Protein 2PIE (pdb70)

Structure (mmCIF, N/CA/C/O backbone):
data_2PIE
#
_entry.id   2PIE
#
_cell.length_a   34.632
_cell.length_b   76.865
_cell.length_c   120.744
_cell.angle_alpha   90.000
_cell.angle_beta   90.000
_cell.angle_gamma   90.000
#
_symmetry.space_group_name_H-M   'C 2 2 21'
#
loop_
_entity.id
_entity.type
_entity.pdbx_description
1 polymer 'E3 ubiquitin-protein ligase RNF8'
2 polymer phosphopeptide
3 water water
#
loop_
_atom_site.group_PDB
_atom_site.id
_atom_site.type_symbol
_atom_site.label_atom_id
_atom_site.label_alt_id
_atom_site.label_comp_id
_atom_site.label_asym_id
_atom_site.label_entity_id
_atom_site.label_seq_id
_atom_site.pdbx_PDB_ins_code
_atom_site.Cartn_x
_atom_site.Cartn_y
_atom_site.Cartn_z
_atom_site.occupancy
_atom_site.B_iso_or_equiv
_atom_site.auth_seq_id
_atom_site.auth_comp_id
_atom_site.auth_asym_id
_atom_site.auth_atom_id
_atom_site.pdbx_PDB_model_num
ATOM 1 N N . GLY A 1 1 ? -38.291 -2.295 28.235 1.00 31.92 9 GLY A N 1
ATOM 2 C CA . GLY A 1 1 ? -37.508 -1.722 27.088 1.00 31.40 9 GLY A CA 1
ATOM 3 C C . GLY A 1 1 ? -36.326 -0.928 27.604 1.00 31.69 9 GLY A C 1
ATOM 4 O O . GLY A 1 1 ? -36.075 -0.896 28.817 1.00 31.81 9 GLY A O 1
ATOM 5 N N . ALA A 1 2 ? -35.601 -0.292 26.685 1.00 31.03 10 ALA A N 1
ATOM 6 C CA . ALA A 1 2 ? -34.403 0.463 27.030 1.00 30.63 10 ALA A CA 1
ATOM 7 C C . ALA A 1 2 ? -34.204 1.614 26.051 1.00 30.46 10 ALA A C 1
ATOM 8 O O . ALA A 1 2 ? -34.271 1.421 24.867 1.00 28.11 10 ALA A O 1
ATOM 10 N N . HIS A 1 3 ? -33.935 2.805 26.560 1.00 30.44 11 HIS A N 1
ATOM 11 C CA . HIS A 1 3 ? -33.608 3.963 25.720 1.00 30.94 11 HIS A CA 1
ATOM 12 C C . HIS A 1 3 ? -32.252 3.792 25.047 1.00 30.90 11 HIS A C 1
ATOM 13 O O . HIS A 1 3 ? -31.287 3.359 25.693 1.00 30.27 11 HIS A O 1
ATOM 20 N N . MET A 1 4 ? -32.162 4.171 23.774 1.00 30.50 12 MET A N 1
ATOM 21 C CA . MET A 1 4 ? -30.873 4.235 23.073 1.00 30.37 12 MET A CA 1
ATOM 22 C C . MET A 1 4 ? -29.856 5.120 23.797 1.00 29.73 12 MET A C 1
ATOM 23 O O . MET A 1 4 ? -28.665 4.803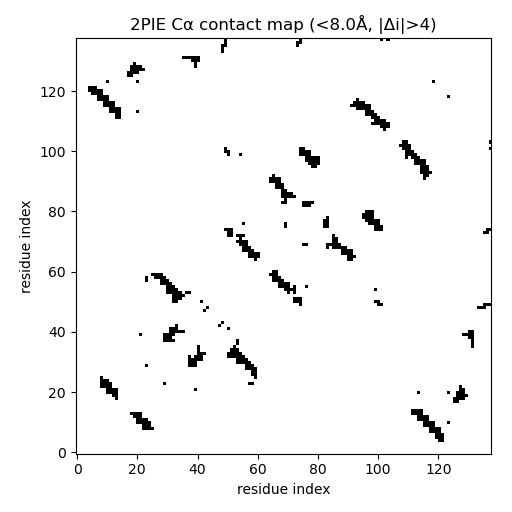 23.827 1.00 30.02 12 MET A O 1
ATOM 28 N N . ALA A 1 5 ? -30.330 6.211 24.396 1.00 28.72 13 ALA A N 1
ATOM 29 C CA . ALA A 1 5 ? -29.440 7.167 25.055 1.00 27.53 13 ALA A CA 1
ATOM 30 C C . ALA A 1 5 ? -28.684 6.576 26.240 1.00 26.39 13 ALA A C 1
ATOM 31 O O . ALA A 1 5 ? -27.588 7.039 26.561 1.00 25.32 13 ALA A O 1
ATOM 33 N N . GLY A 1 6 ? -29.292 5.590 26.912 1.00 24.65 14 GLY A N 1
ATOM 34 C CA . GLY A 1 6 ? -28.648 4.864 28.025 1.00 23.97 14 GLY A CA 1
ATOM 35 C C . GLY A 1 6 ? -27.762 3.710 27.586 1.00 22.83 14 GLY A C 1
ATOM 36 O O . GLY A 1 6 ? -27.323 2.886 28.420 1.00 24.73 14 GLY A O 1
ATOM 37 N N . GLY A 1 7 ? -27.487 3.648 26.292 1.00 21.98 15 GLY A N 1
ATOM 38 C CA . GLY A 1 7 ? -26.708 2.595 25.720 1.00 20.82 15 GLY A CA 1
ATOM 39 C C . GLY A 1 7 ? -25.228 2.734 25.962 1.00 18.85 15 GLY A C 1
ATOM 40 O O . GLY A 1 7 ? -24.744 3.661 26.638 1.00 18.91 15 GLY A O 1
ATOM 41 N N . ARG A 1 8 ? -24.547 1.741 25.434 1.00 17.57 16 ARG A N 1
ATOM 42 C CA . ARG A 1 8 ? -23.111 1.642 25.518 1.00 16.40 16 ARG A CA 1
ATOM 43 C C . ARG A 1 8 ? -22.581 1.420 24.131 1.00 16.25 16 ARG A C 1
ATOM 44 O O . ARG A 1 8 ? -23.291 0.864 23.266 1.00 16.68 16 ARG A O 1
ATOM 52 N N . SER A 1 9 ? -21.329 1.770 23.903 1.00 15.22 17 SER A N 1
ATOM 53 C CA A SER A 1 9 ? -20.678 1.474 22.637 0.80 15.42 17 SER A CA 1
ATOM 54 C CA B SER A 1 9 ? -20.688 1.474 22.639 0.20 15.79 17 SER A CA 1
ATOM 55 C C . SER A 1 9 ? -19.180 1.402 22.794 1.00 15.50 17 SER A C 1
ATOM 56 O O . SER A 1 9 ? -18.601 2.085 23.626 1.00 15.69 17 SER A O 1
ATOM 61 N N . TRP A 1 10 ? -18.560 0.583 21.969 1.00 14.94 18 TRP A N 1
ATOM 62 C CA . TRP A 1 10 ? -17.136 0.674 21.767 1.00 15.19 18 TRP A CA 1
ATOM 63 C C . TRP A 1 10 ? -16.841 1.956 20.983 1.00 15.00 18 TRP A C 1
ATOM 64 O O . TRP A 1 10 ? -17.661 2.427 20.185 1.00 15.30 18 TRP A O 1
ATOM 75 N N . CYS A 1 11 ? -15.647 2.478 21.213 1.00 15.22 19 CYS A N 1
ATOM 76 C CA . CYS A 1 11 ? -15.192 3.659 20.518 1.00 15.10 19 CYS A CA 1
ATOM 77 C C . CYS A 1 11 ? -13.672 3.737 20.585 1.00 15.51 19 CYS A C 1
ATOM 78 O O . CYS A 1 11 ? -13.043 3.036 21.380 1.00 16.18 19 CYS A O 1
ATOM 81 N N . LEU A 1 12 ? -13.123 4.643 19.773 1.00 15.84 20 LEU A N 1
ATOM 82 C CA . LEU A 1 12 ? -11.742 5.044 19.880 1.00 16.03 20 LEU A CA 1
ATOM 83 C C . LEU A 1 12 ? -11.760 6.426 20.521 1.00 15.90 20 LEU A C 1
ATOM 84 O O . LEU A 1 12 ? -12.177 7.416 19.922 1.00 16.62 20 LEU A O 1
ATOM 89 N N . ARG A 1 13 ? -11.355 6.470 21.779 1.00 15.77 21 ARG A N 1
ATOM 90 C CA . ARG A 1 13 ? -11.341 7.714 22.562 1.00 16.36 21 ARG A CA 1
ATOM 91 C C . ARG A 1 13 ? -10.056 8.452 22.225 1.00 16.79 21 ARG A C 1
ATOM 92 O O . ARG A 1 13 ? -8.964 7.935 22.427 1.00 17.43 21 ARG A O 1
ATOM 100 N N . ARG A 1 14 ? -10.168 9.679 21.725 1.00 16.01 22 ARG A N 1
ATOM 101 C CA . ARG A 1 14 ? -8.999 10.451 21.375 1.00 16.51 22 ARG A CA 1
ATOM 102 C C . ARG A 1 14 ? -8.269 10.843 22.648 1.00 16.12 22 ARG A C 1
ATOM 103 O O . ARG A 1 14 ? -8.814 11.521 23.532 1.00 16.73 22 ARG A O 1
ATOM 111 N N . VAL A 1 15 ? -7.015 10.437 22.767 1.00 15.52 23 VAL A N 1
ATOM 112 C CA . VAL A 1 15 ? -6.256 10.680 23.993 1.00 17.19 23 VAL A CA 1
ATOM 113 C C . VAL A 1 15 ? -6.018 12.179 24.177 1.00 16.81 23 VAL A C 1
ATOM 114 O O . VAL A 1 15 ? -5.572 12.861 23.252 1.00 18.18 23 VAL A O 1
ATOM 118 N N . GLY A 1 16 ? -6.310 12.681 25.369 1.00 17.25 24 GLY A N 1
ATOM 119 C CA . GLY A 1 16 ? -6.051 14.070 25.697 1.00 17.80 24 GLY A CA 1
ATOM 120 C C . GLY A 1 16 ? -7.070 15.094 25.257 1.00 18.40 24 GLY A C 1
ATOM 121 O O . GLY A 1 16 ? -6.872 16.299 25.483 1.00 19.54 24 GLY A O 1
ATOM 122 N N A MET A 1 17 ? -8.175 14.649 24.658 0.80 18.51 25 MET A N 1
ATOM 123 N N B MET A 1 17 ? -8.170 14.653 24.662 0.20 17.87 25 MET A N 1
ATOM 124 C CA A MET A 1 17 ? -9.185 15.520 24.033 0.80 18.92 25 MET A CA 1
ATOM 125 C CA B MET A 1 17 ? -9.185 15.579 24.187 0.20 17.31 25 MET A CA 1
ATOM 126 C C A MET A 1 17 ? -10.591 15.040 24.311 0.80 17.55 25 MET A C 1
ATOM 127 C C B MET A 1 17 ? -10.590 15.036 24.441 0.20 17.39 25 MET A C 1
ATOM 128 O O A MET A 1 17 ? -10.793 13.820 24.238 0.80 17.51 25 MET A O 1
ATOM 129 O O B MET A 1 17 ? -10.782 13.834 24.623 0.20 17.67 25 MET A O 1
ATOM 138 N N . SER A 1 18 ? -11.544 15.955 24.497 1.00 17.63 26 SER A N 1
ATOM 139 C CA A SER A 1 18 ? -12.964 15.601 24.548 0.50 17.77 26 SER A CA 1
ATOM 140 C CA B SER A 1 18 ? -12.974 15.677 24.564 0.50 17.64 26 SER A CA 1
ATOM 141 C C . SER A 1 18 ? -13.608 15.949 23.199 1.00 17.62 26 SER A C 1
ATOM 142 O O . SER A 1 18 ? -14.733 16.420 23.107 1.00 17.95 26 SER A O 1
ATOM 147 N N . ALA A 1 19 ? -12.869 15.652 22.124 1.00 17.20 27 ALA A N 1
ATOM 148 C CA . ALA A 1 19 ? -13.275 15.852 20.741 1.00 16.15 27 ALA A CA 1
ATOM 149 C C . ALA A 1 19 ? -12.523 14.822 19.894 1.00 16.19 27 ALA A C 1
ATOM 150 O O . ALA A 1 19 ? -11.487 14.325 20.321 1.00 16.62 27 ALA A O 1
ATOM 152 N N . GLY A 1 20 ? -13.005 14.593 18.676 1.00 15.91 28 GLY A N 1
ATOM 153 C CA . GLY A 1 20 ? -12.335 13.671 17.736 1.00 16.18 28 GLY A CA 1
ATOM 154 C C . GLY A 1 20 ? -12.419 12.186 18.063 1.00 15.81 28 GLY A C 1
ATOM 155 O O . GLY A 1 20 ? -11.651 11.396 17.538 1.00 16.12 28 GLY A O 1
ATOM 156 N N . TRP A 1 21 ? -13.359 11.797 18.924 1.00 15.47 29 TRP A N 1
ATOM 157 C CA . TRP A 1 21 ? -13.516 10.379 19.194 1.00 14.98 29 TRP A CA 1
ATOM 158 C C . TRP A 1 21 ? -14.180 9.711 17.991 1.00 15.90 29 TRP A C 1
ATOM 159 O O . TRP A 1 21 ? -14.967 10.331 17.285 1.00 15.82 29 TRP A O 1
ATOM 170 N N . LEU A 1 22 ? -13.901 8.413 17.808 1.00 16.36 30 LEU A N 1
ATOM 171 C CA . LE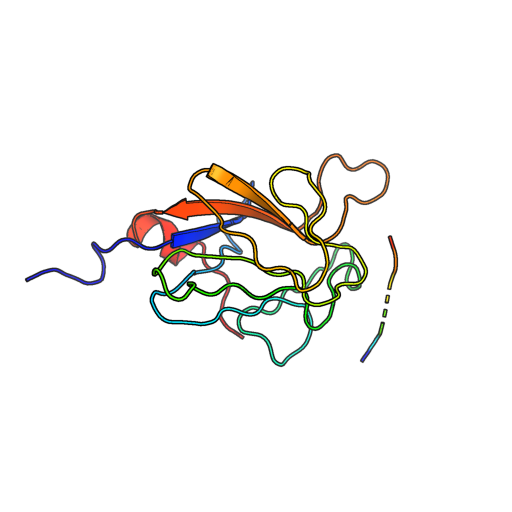U A 1 22 ? -14.451 7.677 16.651 1.00 16.67 30 LEU A CA 1
ATOM 172 C C . LEU A 1 22 ? -15.363 6.573 17.163 1.00 15.75 30 LEU A C 1
ATOM 173 O O . LEU A 1 22 ? -14.945 5.757 17.976 1.00 17.07 30 LEU A O 1
ATOM 178 N N . LEU A 1 23 ? -16.617 6.553 16.723 1.00 15.81 31 LEU A N 1
ATOM 179 C CA . LEU A 1 23 ? -17.559 5.521 17.168 1.00 16.02 31 LEU A CA 1
ATOM 180 C C . LEU A 1 23 ? -17.289 4.199 16.473 1.00 15.99 31 LEU A C 1
ATOM 181 O O . LEU A 1 23 ? -17.093 4.174 15.259 1.00 16.90 31 LEU A O 1
ATOM 186 N N . LEU A 1 24 ? -17.302 3.096 17.216 1.00 16.22 32 LEU A N 1
ATOM 187 C CA . LEU A 1 24 ? -17.247 1.746 16.624 1.00 16.42 32 LEU A CA 1
ATOM 188 C C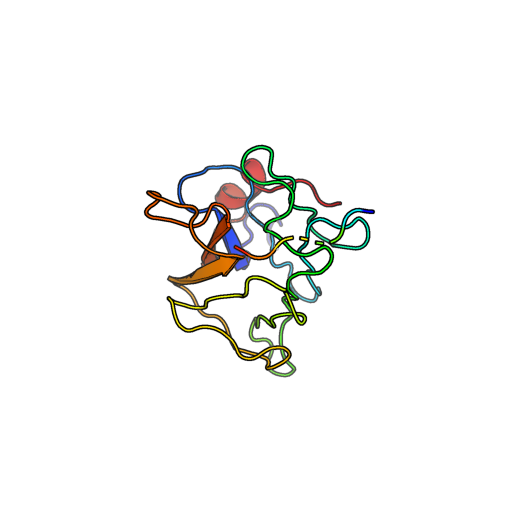 . LEU A 1 24 ? -18.664 1.179 16.747 1.00 17.00 32 LEU A C 1
ATOM 189 O O . LEU A 1 24 ? -19.005 0.501 17.716 1.00 16.60 32 LEU A O 1
ATOM 194 N N . GLU A 1 25 ? -19.487 1.470 15.747 1.00 17.32 33 GLU A N 1
ATOM 195 C CA . GLU A 1 25 ? -20.893 1.161 15.790 1.00 18.47 33 GLU A CA 1
ATOM 196 C C . GLU A 1 25 ? -21.068 -0.320 15.520 1.00 18.35 33 GLU A C 1
ATOM 197 O O . GLU A 1 25 ? -20.570 -0.858 14.540 1.00 17.91 33 GLU A O 1
ATOM 203 N N . ASP A 1 26 ? -21.853 -0.971 16.361 1.00 19.00 34 ASP A N 1
ATOM 204 C CA . ASP A 1 26 ? -22.052 -2.398 16.250 1.00 18.79 34 ASP A CA 1
ATOM 205 C C . ASP A 1 26 ? -22.524 -2.777 14.850 1.00 19.12 34 ASP A C 1
ATOM 206 O O . ASP A 1 26 ? -23.442 -2.163 14.300 1.00 18.70 34 ASP A O 1
ATOM 211 N N . GLY A 1 27 ? -21.866 -3.770 14.255 1.00 18.12 35 GLY A N 1
ATOM 212 C CA . GLY A 1 27 ? -22.225 -4.264 12.934 1.00 18.53 35 GLY A CA 1
ATOM 213 C C . GLY A 1 27 ? -21.721 -3.485 11.742 1.00 18.95 35 GLY A C 1
ATOM 214 O O . GLY A 1 27 ? -22.042 -3.825 10.612 1.00 21.72 35 GLY A O 1
ATOM 215 N N . CYS A 1 28 ? -20.912 -2.462 11.989 1.00 17.49 36 CYS A N 1
ATOM 216 C CA . CYS A 1 28 ? -20.430 -1.580 10.942 1.00 18.14 36 CYS A CA 1
ATOM 217 C C . CYS A 1 28 ? -18.938 -1.703 10.698 1.00 17.26 36 CYS A C 1
ATOM 218 O O . CYS A 1 28 ? -18.180 -2.087 11.587 1.00 17.67 36 CYS A O 1
ATOM 221 N N A GLU A 1 29 ? -18.528 -1.415 9.474 0.80 17.83 37 GLU A N 1
ATOM 222 N N B GLU A 1 29 ? -18.524 -1.359 9.477 0.20 17.12 37 GLU A N 1
ATOM 223 C CA A GLU A 1 29 ? -17.130 -1.239 9.138 0.80 17.98 37 GLU A CA 1
ATOM 224 C CA B GLU A 1 29 ? -17.111 -1.249 9.096 0.20 16.96 37 GLU A CA 1
ATOM 225 C C A GLU A 1 29 ? -16.836 0.246 9.304 0.80 18.05 37 GLU A C 1
ATOM 226 C C B GLU A 1 29 ? -16.691 0.216 9.075 0.20 16.63 37 GLU A C 1
ATOM 227 O O A GLU A 1 29 ? -17.648 1.100 8.924 0.80 20.14 37 GLU A O 1
ATOM 228 O O B GLU A 1 29 ? -17.213 0.993 8.255 0.20 15.31 37 GLU A O 1
ATOM 239 N N . VAL A 1 30 ? -15.701 0.565 9.903 1.00 16.42 38 VAL A N 1
ATOM 240 C CA . VAL A 1 30 ? -15.294 1.950 10.121 1.00 16.75 38 VAL A CA 1
ATOM 241 C C . VAL A 1 30 ? -13.919 2.136 9.476 1.00 16.63 38 VAL A C 1
ATOM 242 O O . VAL A 1 30 ? -12.906 1.564 9.916 1.00 17.75 38 VAL A O 1
ATOM 246 N N . THR A 1 31 ? -13.869 2.968 8.444 1.00 17.34 39 THR A N 1
ATOM 247 C CA . THR A 1 31 ? -12.604 3.296 7.789 1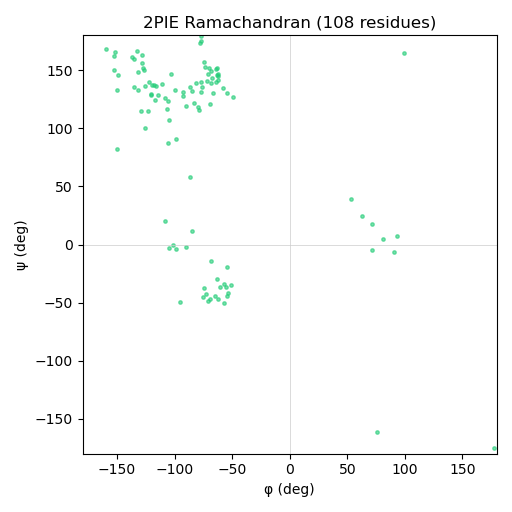.00 16.67 39 THR A CA 1
ATOM 248 C C . THR A 1 31 ? -12.145 4.686 8.225 1.00 16.49 39 THR A C 1
ATOM 249 O O . THR A 1 31 ? -12.979 5.588 8.469 1.00 17.12 39 THR A O 1
ATOM 253 N N . VAL A 1 32 ? -10.835 4.858 8.308 1.00 15.97 40 VAL A N 1
ATOM 254 C CA . VAL A 1 32 ? -10.242 6.099 8.821 1.00 16.43 40 VAL A CA 1
ATOM 255 C C . VAL A 1 32 ? -9.093 6.501 7.905 1.00 16.08 40 VAL A C 1
ATOM 256 O O . VAL A 1 32 ? -8.271 5.671 7.527 1.00 16.54 40 VAL A O 1
ATOM 260 N N . GLY A 1 33 ? -9.015 7.779 7.564 1.00 16.30 41 GLY A N 1
ATOM 261 C CA . GLY A 1 33 ? -7.931 8.277 6.726 1.00 16.46 41 GLY A CA 1
ATOM 262 C C . GLY A 1 33 ? -8.143 9.744 6.454 1.00 16.58 41 GLY A C 1
ATOM 263 O O . GLY A 1 33 ? -9.120 10.317 6.933 1.00 17.01 41 GLY A O 1
ATOM 264 N N . ARG A 1 34 ? -7.297 10.342 5.624 1.00 16.59 42 ARG A N 1
ATOM 265 C CA . ARG A 1 34 ? -7.480 11.759 5.286 1.00 17.28 42 ARG A CA 1
ATOM 266 C C . ARG A 1 34 ? -8.186 11.959 3.945 1.00 17.82 42 ARG A C 1
ATOM 267 O O . ARG A 1 34 ? -8.486 13.098 3.589 1.00 17.93 42 ARG A O 1
ATOM 275 N N . GLY A 1 35 ? -8.475 10.875 3.224 1.00 17.54 43 GLY A N 1
ATOM 276 C CA A GLY A 1 35 ? -9.109 10.950 1.899 0.50 19.39 43 GLY A CA 1
ATOM 277 C CA B GLY A 1 35 ? -9.109 10.961 1.912 0.50 19.48 43 GLY A CA 1
ATOM 278 C C . GLY A 1 35 ? -10.614 11.101 2.014 1.00 20.70 43 GLY A C 1
ATOM 279 O O . GLY A 1 35 ? -11.168 11.150 3.106 1.00 22.22 43 GLY A O 1
ATOM 280 N N A PHE A 1 36 ? -11.322 11.230 0.902 0.50 22.28 44 PHE A N 1
ATOM 281 N N B PHE A 1 36 ? -11.246 11.112 0.841 0.50 22.60 44 PHE A N 1
ATOM 282 C CA A PHE A 1 36 ? -12.759 11.498 1.034 0.50 22.75 44 PHE A CA 1
ATOM 283 C CA B PHE A 1 36 ? -12.660 11.462 0.697 0.50 23.17 44 PHE A CA 1
ATOM 284 C C A PHE A 1 36 ? -13.687 10.269 1.073 0.50 23.38 44 PHE A C 1
ATOM 285 C C B PHE A 1 36 ? -13.667 10.307 0.787 0.50 23.81 44 PHE A C 1
ATOM 286 O O A PHE A 1 36 ? -14.854 10.409 1.430 0.50 24.58 44 PHE A O 1
ATOM 287 O O B PHE A 1 36 ? -14.879 10.554 0.782 0.50 24.67 44 PHE A O 1
ATOM 302 N N . GLY A 1 37 ? -13.192 9.067 0.798 1.00 23.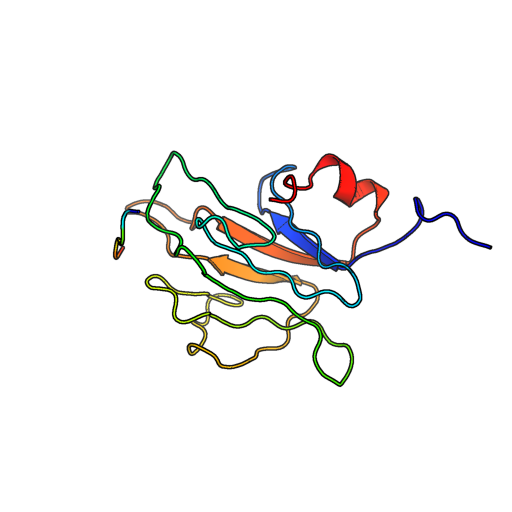36 45 GLY A N 1
ATOM 303 C CA . GLY A 1 37 ? -14.081 7.877 0.870 1.00 22.94 45 GLY A CA 1
ATOM 304 C C . GLY A 1 37 ? -14.413 7.292 2.254 1.00 22.93 45 GLY A C 1
ATOM 305 O O . GLY A 1 37 ? -15.321 6.453 2.403 1.00 25.12 45 GLY A O 1
ATOM 306 N N . VAL A 1 38 ? -13.736 7.774 3.282 1.00 20.62 46 VAL A N 1
ATOM 307 C CA A VAL A 1 38 ? -13.686 7.073 4.563 0.50 19.81 46 VAL A CA 1
ATOM 308 C CA B VAL A 1 38 ? -13.672 7.093 4.574 0.50 19.79 46 VAL A CA 1
ATOM 309 C C . VAL A 1 38 ? -14.816 7.452 5.519 1.00 18.66 46 VAL A C 1
ATOM 310 O O . VAL A 1 38 ? -15.445 8.512 5.386 1.00 19.46 46 VAL A O 1
ATOM 317 N N . THR A 1 39 ? -15.055 6.599 6.515 1.00 18.22 47 THR A N 1
ATOM 318 C CA . THR A 1 39 ? -16.081 6.890 7.521 1.00 18.00 47 THR A CA 1
ATOM 319 C C . THR A 1 39 ? -15.745 8.152 8.310 1.00 17.63 47 THR A C 1
ATOM 320 O O . THR A 1 39 ? -16.601 9.028 8.525 1.00 17.31 47 THR A O 1
ATOM 324 N N . TYR A 1 40 ? -14.491 8.230 8.755 1.00 16.66 48 TYR A N 1
ATOM 325 C CA . TYR A 1 40 ? -13.986 9.382 9.516 1.00 16.98 48 TYR A CA 1
ATOM 326 C C . TYR A 1 40 ? -12.790 9.952 8.796 1.00 17.00 48 TYR A C 1
ATOM 327 O O . TYR A 1 40 ? -11.762 9.285 8.640 1.00 17.25 48 TYR A O 1
ATOM 336 N N . GLN A 1 41 ? -12.944 11.181 8.312 1.00 17.08 49 GLN A N 1
ATOM 337 C CA . GLN A 1 41 ? -11.853 11.886 7.637 1.00 18.34 49 GLN A CA 1
ATOM 338 C C . GLN A 1 41 ? -11.067 12.667 8.681 1.00 18.20 49 GLN A C 1
ATOM 339 O O . GLN A 1 41 ? -11.601 13.566 9.359 1.00 20.69 49 GLN A O 1
ATOM 345 N N . LEU A 1 42 ? -9.801 12.340 8.819 1.00 17.41 50 LEU A N 1
ATOM 346 C CA . LEU A 1 42 ? -8.904 13.052 9.708 1.00 18.31 50 LEU A CA 1
ATOM 347 C C . LEU A 1 42 ? -8.350 14.215 8.894 1.00 19.11 50 LEU A C 1
ATOM 348 O O . LEU A 1 42 ? -8.085 14.073 7.702 1.00 21.18 50 LEU A O 1
ATOM 353 N N . VAL A 1 43 ? -8.318 15.385 9.504 1.00 18.48 51 VAL A N 1
ATOM 354 C CA . VAL A 1 43 ? -7.730 16.599 8.912 1.00 19.11 51 VAL A CA 1
ATOM 355 C C . VAL A 1 43 ? -6.776 17.187 9.940 1.00 18.63 51 VAL A C 1
ATOM 356 O O . VAL A 1 43 ? -7.192 17.561 11.053 1.00 19.54 51 VAL A O 1
ATOM 360 N N . SER A 1 44 ? -5.489 17.196 9.590 1.00 17.36 52 SER A N 1
ATOM 361 C CA . SER A 1 44 ? -4.459 17.731 10.464 1.00 17.44 52 SER A CA 1
ATOM 362 C C . SER A 1 44 ? -3.964 19.037 9.895 1.00 17.09 52 SER A C 1
ATOM 363 O O . SER A 1 44 ? -3.607 19.087 8.741 1.00 17.76 52 SER A O 1
ATOM 366 N N . LYS A 1 45 ? -3.990 20.081 10.712 1.00 17.89 53 LYS A N 1
ATOM 367 C CA A LYS A 1 45 ? -3.297 21.337 10.377 0.50 18.58 53 LYS A CA 1
ATOM 368 C CA B LYS A 1 45 ? -3.328 21.363 10.480 0.50 18.09 53 LYS A CA 1
ATOM 369 C C . LYS A 1 45 ? -1.806 21.231 10.721 1.00 17.33 53 LYS A C 1
ATOM 370 O O . LYS A 1 45 ? -0.953 21.791 10.015 1.00 17.60 53 LYS A O 1
ATOM 381 N N . ILE A 1 46 ? -1.480 20.486 11.781 1.00 16.97 54 ILE A N 1
ATOM 382 C CA . ILE A 1 46 ? -0.106 20.353 12.217 1.00 17.92 54 ILE A CA 1
ATOM 383 C C . ILE A 1 46 ? 0.783 19.633 11.190 1.00 18.26 54 ILE A C 1
ATOM 384 O O . ILE A 1 46 ? 1.901 20.037 10.907 1.00 18.87 54 ILE A O 1
ATOM 389 N N . CYS A 1 47 ? 0.260 18.545 10.635 1.00 17.16 55 CYS A N 1
ATOM 390 C CA . CYS A 1 47 ? 1.001 17.750 9.664 1.00 17.48 55 CYS A CA 1
ATOM 391 C C . CYS A 1 47 ? 0.017 17.104 8.710 1.00 17.16 55 CYS A C 1
ATOM 392 O O . CYS A 1 47 ? -0.333 15.941 8.873 1.00 16.83 55 CYS A O 1
ATOM 395 N N . PRO A 1 48 ? -0.442 17.850 7.691 1.00 16.66 56 PRO A N 1
ATOM 396 C CA . PRO A 1 48 ? -1.492 17.385 6.784 1.00 18.04 56 PRO A CA 1
ATOM 397 C C . PRO A 1 48 ? -1.265 16.013 6.161 1.00 17.84 56 PRO A C 1
ATOM 398 O O . PRO A 1 48 ? -2.229 15.263 6.018 1.00 18.90 56 PRO A O 1
ATOM 402 N N . LEU A 1 49 ? -0.019 15.669 5.858 1.00 16.92 57 LEU A N 1
ATOM 403 C CA . LEU A 1 49 ? 0.268 14.479 5.051 1.00 16.93 57 LEU A CA 1
ATOM 404 C C . LEU A 1 49 ? 0.889 13.319 5.829 1.00 16.97 57 LEU A C 1
ATOM 405 O O . LEU A 1 49 ? 1.469 12.399 5.239 1.00 17.25 57 LEU A O 1
ATOM 410 N N . MET A 1 50 ? 0.729 13.324 7.146 1.00 16.56 58 MET A N 1
ATOM 411 C CA . MET A 1 50 ? 1.138 12.178 7.978 1.00 17.03 58 MET A CA 1
ATOM 412 C C . MET A 1 50 ? 0.221 10.980 7.775 1.00 16.26 58 MET A C 1
ATOM 413 O O . MET A 1 50 ? 0.707 9.857 7.602 1.00 17.01 58 MET A O 1
ATOM 418 N N . ILE A 1 51 ? -1.080 11.212 7.837 1.00 15.87 59 ILE A N 1
ATOM 419 C CA . ILE A 1 51 ? -2.088 10.161 7.733 1.00 15.97 59 ILE A CA 1
ATOM 420 C C . ILE A 1 51 ? -2.313 9.843 6.263 1.00 14.96 59 ILE A C 1
ATOM 421 O O . ILE A 1 51 ? -2.342 10.733 5.397 1.00 16.32 59 ILE A O 1
ATOM 426 N N . SER A 1 52 ? -2.442 8.543 5.977 1.00 14.48 60 SER A N 1
ATOM 427 C CA . SER A 1 52 ? -2.720 8.128 4.608 1.00 14.29 60 SER A CA 1
ATOM 428 C C . SER A 1 52 ? -4.176 8.411 4.235 1.00 14.91 60 SER A C 1
ATOM 429 O O . SER A 1 52 ? -5.066 8.464 5.087 1.00 15.68 60 SER A O 1
ATOM 432 N N . ARG A 1 53 ? -4.421 8.533 2.934 1.00 14.63 61 ARG A N 1
ATOM 433 C CA . ARG A 1 53 ? -5.787 8.748 2.448 1.00 15.14 61 ARG A CA 1
ATOM 434 C C . ARG A 1 53 ? -6.759 7.671 2.942 1.00 15.24 61 ARG A C 1
ATOM 435 O O . ARG A 1 53 ? -7.890 7.963 3.341 1.00 15.96 61 ARG A O 1
ATOM 443 N N . ASN A 1 54 ? -6.333 6.410 2.885 1.00 15.98 62 ASN A N 1
ATOM 444 C CA . ASN A 1 54 ? -7.075 5.307 3.492 1.00 17.01 62 ASN A CA 1
ATOM 445 C C . ASN A 1 54 ? -6.098 4.594 4.417 1.00 16.68 62 ASN A C 1
ATOM 446 O O . ASN A 1 54 ? -5.250 3.830 3.970 1.00 17.92 62 ASN A O 1
ATOM 451 N N . HIS A 1 55 ? -6.185 4.881 5.713 1.00 15.55 63 HIS A N 1
ATOM 452 C CA . HIS A 1 55 ? -5.138 4.534 6.664 1.00 15.77 63 HIS A CA 1
ATOM 453 C C . HIS A 1 55 ? -5.398 3.206 7.375 1.00 15.61 63 HIS A C 1
ATOM 454 O O . HIS A 1 55 ? -4.508 2.350 7.436 1.00 16.37 63 HIS A O 1
ATOM 461 N N . CYS A 1 56 ? -6.596 3.032 7.903 1.00 16.29 64 CYS A N 1
ATOM 462 C CA . CYS A 1 56 ? -6.915 1.792 8.600 1.00 15.49 64 CYS A CA 1
ATOM 463 C C . CYS A 1 56 ? -8.384 1.494 8.511 1.00 15.41 64 CYS A C 1
ATOM 464 O O . CYS A 1 56 ? -9.198 2.313 8.101 1.00 15.82 64 CYS A O 1
ATOM 467 N N . VAL A 1 57 ? -8.705 0.244 8.863 1.00 15.94 65 VAL A N 1
ATOM 468 C CA . VAL A 1 57 ? -10.081 -0.249 8.846 1.00 16.56 65 VAL A CA 1
ATOM 469 C C . VAL A 1 57 ? -10.360 -0.967 10.180 1.00 16.58 65 VAL A C 1
ATOM 470 O O . VAL A 1 57 ? -9.548 -1.800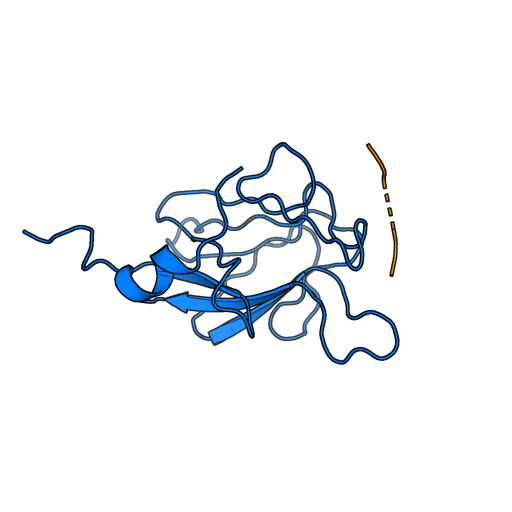 10.615 1.00 16.10 65 VAL A O 1
ATOM 474 N N . LEU A 1 58 ? -11.495 -0.658 10.801 1.00 15.61 66 LEU A N 1
ATOM 475 C CA . LEU A 1 58 ? -11.975 -1.339 12.000 1.00 16.32 66 LEU A CA 1
ATOM 476 C C . LEU A 1 58 ? -13.285 -2.050 11.695 1.00 16.41 66 LEU A C 1
ATOM 477 O O . LEU A 1 58 ? -14.167 -1.506 11.014 1.00 17.45 66 LEU A O 1
ATOM 482 N N . LYS A 1 59 ? -13.409 -3.290 12.170 1.00 16.28 67 LYS A N 1
ATOM 483 C CA A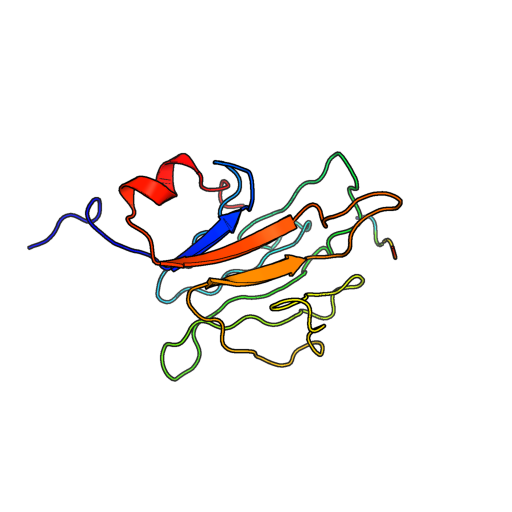 LYS A 1 59 ? -14.580 -4.102 11.909 0.50 16.48 67 LYS A CA 1
ATOM 484 C CA B LYS A 1 59 ? -14.620 -4.057 11.967 0.50 16.99 67 LYS A CA 1
ATOM 485 C C . LYS A 1 59 ? -14.606 -5.236 12.926 1.00 16.31 67 LYS A C 1
ATOM 486 O O . LYS A 1 59 ? -13.555 -5.676 13.388 1.00 16.31 67 LYS A O 1
ATOM 497 N N . GLN A 1 60 ? -15.790 -5.711 13.260 1.00 15.69 68 GLN A N 1
ATOM 498 C CA . GLN A 1 60 ? -15.883 -6.927 14.059 1.00 16.43 68 GLN A CA 1
ATOM 499 C C . GLN A 1 60 ? -15.619 -8.157 13.186 1.00 16.58 68 GLN A C 1
ATOM 500 O O . GLN A 1 60 ? -16.090 -8.248 12.029 1.00 17.20 68 GLN A O 1
ATOM 506 N N . ASN A 1 61 ? -14.876 -9.112 13.755 1.00 17.44 69 ASN A N 1
ATOM 507 C CA . ASN A 1 61 ? -14.580 -10.376 13.058 1.00 18.63 69 ASN A CA 1
ATOM 508 C C . ASN A 1 61 ? -15.783 -11.297 13.099 1.00 19.99 69 ASN A C 1
ATOM 509 O O . ASN A 1 61 ? -16.782 -10.952 13.737 1.00 19.16 69 ASN A O 1
ATOM 514 N N . PRO A 1 62 ? -15.706 -12.469 12.403 1.00 22.01 70 PRO A N 1
ATOM 515 C CA . PRO A 1 62 ? -16.776 -13.428 12.461 1.00 23.10 70 PRO A CA 1
ATOM 516 C C . PRO A 1 62 ? -17.201 -13.901 13.874 1.00 23.69 70 PRO A C 1
ATOM 517 O O . PRO A 1 62 ? -18.297 -14.427 14.009 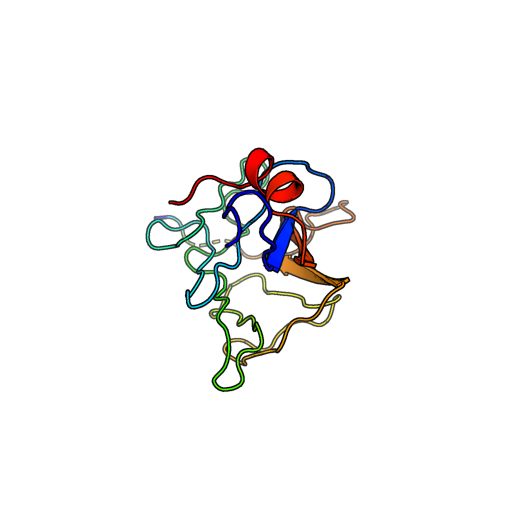1.00 25.77 70 PRO A O 1
ATOM 521 N N . GLU A 1 63 ? -16.359 -13.727 14.899 1.00 23.24 71 GLU A N 1
ATOM 522 C CA . GLU A 1 63 ? -16.742 -13.973 16.306 1.00 23.27 71 GLU A CA 1
ATOM 523 C C . GLU A 1 63 ? -17.331 -12.771 17.054 1.00 23.15 71 GLU A C 1
ATOM 524 O O . GLU A 1 63 ? -17.668 -12.868 18.232 1.00 24.78 71 GLU A O 1
ATOM 530 N N . GLY A 1 64 ? -17.409 -11.614 16.401 1.00 21.67 72 GLY A N 1
ATOM 531 C CA . GLY A 1 64 ? -18.061 -10.449 17.002 1.00 21.53 72 GLY A CA 1
ATOM 532 C C . GLY A 1 64 ? -17.111 -9.506 17.748 1.00 20.93 72 GLY A C 1
ATOM 533 O O . GLY A 1 64 ? -17.527 -8.563 18.406 1.00 22.49 72 GLY A O 1
ATOM 534 N N . GLN A 1 65 ? -15.822 -9.780 17.633 1.00 19.24 73 GLN A N 1
ATOM 535 C CA . GLN A 1 65 ? -14.759 -9.041 18.325 1.00 18.53 73 GLN A CA 1
ATOM 536 C C . GLN A 1 65 ? -14.253 -7.922 17.429 1.00 16.89 73 GLN A C 1
ATOM 537 O O . GLN A 1 65 ? -13.943 -8.169 16.269 1.00 16.83 73 GLN A O 1
ATOM 543 N N . TRP A 1 66 ? -14.141 -6.703 17.956 1.00 15.52 74 TRP A N 1
ATOM 544 C CA . TRP A 1 66 ? -13.549 -5.599 17.192 1.00 15.61 74 TRP A CA 1
ATOM 545 C C . TRP A 1 66 ? -12.088 -5.875 16.842 1.00 15.02 74 TRP A C 1
ATOM 546 O O . TRP A 1 66 ? -11.344 -6.449 17.641 1.00 15.87 74 TRP A O 1
ATOM 557 N N . THR A 1 67 ? -11.730 -5.458 15.633 1.00 14.92 75 THR A N 1
ATOM 558 C CA . THR A 1 67 ? -10.390 -5.604 15.095 1.00 15.24 75 THR A CA 1
ATOM 559 C C . THR A 1 67 ? -9.960 -4.329 14.385 1.00 16.07 75 THR A C 1
ATOM 560 O O . THR A 1 67 ? -10.806 -3.523 13.978 1.00 15.88 75 THR A O 1
ATOM 564 N N . ILE A 1 68 ? -8.660 -4.193 14.198 1.00 16.02 76 ILE A N 1
ATOM 565 C CA . ILE A 1 68 ? -8.081 -3.155 13.361 1.00 16.77 76 ILE A CA 1
ATOM 566 C C . ILE A 1 68 ? -7.124 -3.786 12.348 1.00 16.04 76 ILE A C 1
ATOM 567 O O . ILE A 1 68 ? -6.530 -4.866 12.581 1.00 15.71 76 ILE A O 1
ATOM 572 N N . MET A 1 69 ? -6.989 -3.111 11.225 1.00 16.72 77 MET A N 1
ATOM 573 C CA A MET A 1 69 ? -6.078 -3.514 10.164 0.50 17.23 77 MET A CA 1
ATOM 574 C CA B MET A 1 69 ? -6.043 -3.512 10.204 0.50 17.04 77 MET A CA 1
ATOM 575 C C . MET A 1 69 ? -5.448 -2.247 9.576 1.00 16.62 77 MET A C 1
ATOM 576 O O . MET A 1 69 ? -6.167 -1.265 9.338 1.00 17.10 77 MET A O 1
ATOM 585 N N . ASP A 1 70 ? -4.134 -2.259 9.369 1.00 15.85 78 ASP A N 1
ATOM 586 C CA . ASP A 1 70 ? -3.355 -1.220 8.673 1.00 15.88 78 ASP A CA 1
ATOM 587 C C . ASP A 1 70 ? -3.535 -1.398 7.176 1.00 15.70 78 ASP A C 1
ATOM 588 O O . ASP A 1 70 ? -3.126 -2.411 6.610 1.00 16.96 78 ASP A O 1
ATOM 593 N N . ASN A 1 71 ? -4.140 -0.434 6.514 1.00 15.44 79 ASN A N 1
ATOM 594 C CA . ASN A 1 71 ? -4.456 -0.527 5.082 1.00 16.45 79 ASN A CA 1
ATOM 595 C C . ASN A 1 71 ? -3.287 -0.057 4.225 1.00 15.56 79 ASN A C 1
ATOM 596 O O . ASN A 1 71 ? -3.424 0.877 3.427 1.00 16.47 79 ASN A O 1
ATOM 601 N N . LYS A 1 72 ? -2.134 -0.688 4.388 1.00 14.82 80 LYS A N 1
ATOM 602 C CA . LYS A 1 72 ? -0.880 -0.330 3.702 1.00 14.81 80 LYS A CA 1
ATOM 603 C C . LYS A 1 72 ? -0.557 1.156 3.912 1.00 15.26 80 LYS A C 1
ATOM 604 O O . LYS A 1 72 ? -0.107 1.845 3.003 1.00 15.44 80 LYS A O 1
ATOM 610 N N . SER A 1 73 ? -0.793 1.672 5.110 1.00 15.21 81 SER A N 1
ATOM 611 C CA . SER A 1 73 ? -0.514 3.088 5.361 1.00 15.29 81 SER A CA 1
ATOM 612 C C . SER A 1 73 ? 0.977 3.337 5.215 1.00 15.63 81 SER A C 1
ATOM 613 O O . SER A 1 73 ? 1.798 2.475 5.451 1.00 16.39 81 SER A O 1
ATOM 616 N N . LEU A 1 74 ? 1.340 4.552 4.829 1.00 15.47 82 LEU A N 1
ATOM 617 C CA . LEU A 1 74 ? 2.752 4.882 4.684 1.00 16.06 82 LEU A CA 1
ATOM 618 C C . LEU A 1 74 ? 3.450 4.923 6.047 1.00 16.55 82 LEU A C 1
ATOM 619 O O . LEU A 1 74 ? 4.553 4.366 6.203 1.00 18.02 82 LEU A O 1
ATOM 624 N N . ASN A 1 75 ? 2.832 5.587 7.027 1.00 16.00 83 ASN A N 1
ATOM 625 C CA . ASN A 1 75 ? 3.504 5.837 8.305 1.00 16.49 83 ASN A CA 1
ATOM 626 C C . ASN A 1 75 ? 3.116 4.935 9.451 1.00 18.01 83 ASN A C 1
ATOM 627 O O . ASN A 1 75 ? 3.665 5.071 10.559 1.00 19.52 83 ASN A O 1
ATOM 632 N N . GLY A 1 76 ? 2.202 3.993 9.209 1.00 16.63 84 GLY A N 1
ATOM 633 C CA . GLY A 1 76 ? 1.992 2.876 10.133 1.00 17.03 84 GLY A CA 1
ATOM 634 C C . GLY A 1 76 ? 0.819 3.008 11.079 1.00 17.13 84 GLY A C 1
ATOM 635 O O . GLY A 1 76 ? 0.255 4.097 11.301 1.00 16.69 84 GLY A O 1
ATOM 636 N N . VAL A 1 77 ? 0.471 1.867 11.671 1.00 17.76 85 VAL A N 1
ATOM 637 C CA . VAL A 1 77 ? -0.446 1.753 12.790 1.00 17.98 85 VAL A CA 1
ATOM 638 C C . VAL A 1 77 ? 0.283 0.987 13.875 1.00 17.36 85 VAL A C 1
ATOM 639 O O . VAL A 1 77 ? 0.968 -0.004 13.596 1.00 17.56 85 VAL A O 1
ATOM 643 N N . TRP A 1 78 ? 0.145 1.462 15.111 1.00 18.39 86 TRP A N 1
ATOM 644 C CA A TRP A 1 78 ? 0.795 0.902 16.241 0.50 18.10 86 TRP A CA 1
ATOM 645 C CA B TRP A 1 78 ? 0.771 0.795 16.289 0.50 17.93 86 TRP A CA 1
ATOM 646 C C . TRP A 1 78 ? -0.306 0.497 17.267 1.00 18.14 86 TRP A C 1
ATOM 647 O O . TRP A 1 78 ? -1.171 1.313 17.576 1.00 18.52 86 TRP A O 1
ATOM 668 N N . LEU A 1 79 ? -0.281 -0.726 17.746 1.00 18.17 87 LEU A N 1
ATOM 669 C CA . LEU A 1 79 ? -1.203 -1.228 18.761 1.00 18.40 87 LEU A CA 1
ATOM 670 C C . LEU A 1 79 ? -0.367 -1.475 19.991 1.00 18.57 87 LEU A C 1
ATOM 671 O O . LEU A 1 79 ? 0.550 -2.320 19.965 1.00 18.93 87 LEU A O 1
ATOM 676 N N A ASN A 1 80 ? -0.586 -0.667 21.027 0.50 18.75 88 ASN A N 1
ATOM 677 N N B ASN A 1 80 ? -0.668 -0.787 21.093 0.50 19.54 88 ASN A N 1
ATOM 678 C CA A ASN A 1 80 ? 0.277 -0.669 22.201 0.50 18.86 88 ASN A CA 1
ATOM 679 C CA B ASN A 1 80 ? 0.101 -0.949 22.335 0.50 20.21 88 ASN A CA 1
ATOM 680 C C A ASN A 1 80 ? 1.746 -0.558 21.810 0.50 19.45 88 ASN A C 1
ATOM 681 C C B ASN A 1 80 ? 1.596 -0.915 22.083 0.50 21.38 88 ASN A C 1
ATOM 682 O O A ASN A 1 80 ? 2.604 -1.249 22.340 0.50 19.50 88 ASN A O 1
ATOM 683 O O B ASN A 1 80 ? 2.331 -1.843 22.437 0.50 22.40 88 ASN A O 1
ATOM 692 N N A ARG A 1 81 ? 2.063 0.322 20.879 0.50 20.23 89 ARG A N 1
ATOM 693 N N B ARG A 1 81 ? 2.052 0.155 21.460 0.50 22.34 89 ARG A N 1
ATOM 694 C CA A ARG A 1 81 ? 3.489 0.431 20.492 0.50 20.95 89 ARG A CA 1
ATOM 695 C CA B ARG A 1 81 ? 3.492 0.286 21.253 0.50 23.19 89 ARG A CA 1
ATOM 696 C C A ARG A 1 81 ? 4.039 -0.563 19.466 0.50 21.26 89 ARG A C 1
ATOM 697 C C B ARG A 1 81 ? 4.069 -0.896 20.447 0.50 23.66 89 ARG A C 1
ATOM 698 O O A ARG A 1 81 ? 5.040 -0.243 18.807 0.50 23.45 89 ARG A O 1
ATOM 699 O O B ARG A 1 81 ? 5.009 -1.579 20.848 0.50 25.18 89 ARG A O 1
ATOM 714 N N A ALA A 1 82 ? 3.483 -1.777 19.383 0.50 21.27 90 ALA A N 1
ATOM 715 N N B ALA A 1 82 ? 3.513 -1.104 19.259 0.50 22.83 90 ALA A N 1
ATOM 716 C CA A ALA A 1 82 ? 3.953 -2.738 18.375 0.50 20.41 90 ALA A CA 1
ATOM 717 C CA B ALA A 1 82 ? 4.017 -2.161 18.382 0.50 22.32 90 ALA A CA 1
ATOM 718 C C A ALA A 1 82 ? 3.411 -2.306 17.011 0.50 20.13 90 ALA A C 1
ATOM 719 C C B ALA A 1 82 ? 3.431 -2.022 17.010 0.50 21.25 90 ALA A C 1
ATOM 720 O O A ALA A 1 82 ? 2.194 -2.134 16.865 0.50 19.07 90 ALA A O 1
ATOM 721 O O B ALA A 1 82 ? 2.227 -1.836 16.831 0.50 20.39 90 ALA A O 1
ATOM 724 N N . ARG A 1 83 ? 4.297 -2.116 16.028 1.00 20.37 91 ARG A N 1
ATOM 725 C CA . ARG A 1 83 ? 3.917 -1.853 14.669 1.00 19.77 91 ARG A CA 1
ATOM 726 C C . ARG A 1 83 ? 3.110 -3.023 14.099 1.00 18.28 91 ARG A C 1
ATOM 727 O O . ARG A 1 83 ? 3.518 -4.192 14.157 1.00 19.17 91 ARG A O 1
ATOM 735 N N . LEU A 1 84 ? 1.952 -2.722 13.521 1.00 17.56 92 LEU A N 1
ATOM 736 C CA . LEU A 1 84 ? 1.140 -3.759 12.885 1.00 17.50 92 LEU A CA 1
ATOM 737 C C . LEU A 1 84 ? 1.702 -4.123 11.521 1.00 17.40 92 LEU A C 1
ATOM 738 O O . LEU A 1 84 ? 2.237 -3.271 10.809 1.00 17.37 92 LEU A O 1
ATOM 743 N N A GLU A 1 85 ? 1.596 -5.398 11.167 0.50 17.02 93 GLU A N 1
ATOM 744 N N B GLU A 1 85 ? 1.584 -5.396 11.167 0.50 17.13 93 GLU A N 1
ATOM 745 C CA A GLU A 1 85 ? 1.884 -5.826 9.804 0.50 17.02 93 GLU A CA 1
ATOM 746 C CA B GLU A 1 85 ? 1.891 -5.844 9.814 0.50 17.39 93 GLU A CA 1
ATOM 747 C C A GLU A 1 85 ? 0.751 -5.381 8.879 0.50 16.66 93 GLU A C 1
ATOM 748 C C B GLU A 1 85 ? 0.757 -5.408 8.872 0.50 16.84 93 GLU A C 1
ATOM 749 O O A GLU A 1 85 ? -0.418 -5.624 9.178 0.50 16.33 93 GLU A O 1
ATOM 750 O O B GLU A 1 85 ? -0.411 -5.668 9.160 0.50 16.50 93 GLU A O 1
ATOM 761 N N . PRO A 1 86 ? 1.083 -4.721 7.760 1.00 17.25 94 PRO A N 1
ATOM 762 C CA . PRO A 1 86 ? 0.016 -4.296 6.856 1.00 17.50 94 PRO A CA 1
ATOM 763 C C . PRO A 1 86 ? -0.927 -5.433 6.451 1.00 17.15 94 PRO A C 1
ATOM 764 O O . PRO A 1 86 ? -0.497 -6.563 6.164 1.00 17.09 94 PRO A O 1
ATOM 768 N N . LEU A 1 87 ? -2.210 -5.142 6.495 1.00 16.91 95 LEU A N 1
ATOM 769 C CA . LEU A 1 87 ? -3.316 -5.986 6.085 1.00 17.57 95 LEU A CA 1
ATOM 770 C C . LEU A 1 87 ? -3.606 -7.169 6.999 1.00 17.61 95 LEU A C 1
ATOM 771 O O . LEU A 1 87 ? -4.592 -7.858 6.782 1.00 20.12 95 LEU A O 1
ATOM 776 N N . ARG A 1 88 ? -2.788 -7.396 8.030 1.00 17.06 96 ARG A N 1
ATOM 777 C CA A ARG A 1 88 ? -3.106 -8.426 9.015 0.50 17.28 96 ARG A CA 1
ATOM 778 C CA B ARG A 1 88 ? -3.091 -8.422 9.024 0.50 17.33 96 ARG A CA 1
ATOM 779 C C . ARG A 1 88 ? -4.190 -7.896 9.956 1.00 16.53 96 ARG A C 1
ATOM 780 O O . ARG A 1 88 ? -4.197 -6.724 10.312 1.00 16.28 96 ARG A O 1
ATOM 795 N N . VAL A 1 89 ? -5.131 -8.736 10.335 1.00 16.90 97 VAL A N 1
ATOM 796 C CA . VAL A 1 89 ? -6.236 -8.335 11.200 1.00 17.13 97 VAL A CA 1
ATOM 797 C C . VAL A 1 89 ? -5.846 -8.610 12.648 1.00 17.03 97 VAL A C 1
ATOM 798 O O . VAL A 1 89 ? -5.471 -9.739 12.985 1.00 17.98 97 VAL A O 1
ATOM 802 N N . TYR A 1 90 ? -5.965 -7.603 13.506 1.00 15.88 98 TYR A N 1
ATOM 803 C CA . TYR A 1 90 ? -5.630 -7.721 14.924 1.00 16.22 98 TYR A CA 1
ATOM 804 C C . TYR A 1 90 ? -6.845 -7.425 15.796 1.00 15.77 98 TYR A C 1
ATOM 805 O O . TYR A 1 90 ? -7.470 -6.364 15.666 1.00 15.14 98 TYR A O 1
ATOM 814 N N . SER A 1 91 ? -7.146 -8.285 16.736 1.00 16.63 99 SER A N 1
ATOM 815 C CA . SER A 1 91 ? -8.174 -8.007 17.718 1.00 16.58 99 SER A CA 1
ATOM 816 C C . SER A 1 91 ? -7.733 -6.876 18.643 1.00 16.21 99 SER A C 1
ATOM 817 O O . SER A 1 91 ? -6.553 -6.760 18.985 1.00 17.21 99 SER A O 1
ATOM 820 N N . ILE A 1 92 ? -8.706 -6.047 19.018 1.00 15.93 100 ILE A N 1
ATOM 821 C CA . ILE A 1 92 ? -8.498 -4.891 19.918 1.00 16.36 100 ILE A CA 1
ATOM 822 C C . ILE A 1 92 ? -9.404 -5.023 21.128 1.00 15.96 100 ILE A C 1
ATOM 823 O O . ILE A 1 92 ? -10.544 -5.475 21.025 1.00 17.69 100 ILE A O 1
ATOM 828 N N . HIS A 1 93 ? -8.848 -4.668 22.284 1.00 15.90 101 HIS A N 1
ATOM 829 C CA . HIS A 1 93 ? -9.457 -4.915 23.580 1.00 16.26 101 HIS A CA 1
ATOM 830 C C . HIS A 1 93 ? -9.530 -3.651 24.416 1.00 15.82 101 HIS A C 1
ATOM 831 O O . HIS A 1 93 ? -8.808 -2.696 24.179 1.00 16.66 101 HIS A O 1
ATOM 838 N N . GLN A 1 94 ? -10.366 -3.691 25.446 1.00 16.29 102 GLN A N 1
ATOM 839 C CA . GLN A 1 94 ? -10.481 -2.604 26.420 1.00 16.19 102 GLN A CA 1
ATOM 840 C C . GLN A 1 94 ? -9.109 -2.201 26.904 1.00 15.96 102 GLN A C 1
ATOM 841 O O . GLN A 1 94 ? -8.334 -3.022 27.382 1.00 17.15 102 GLN A O 1
ATOM 847 N N . GLY A 1 95 ? -8.826 -0.902 26.799 1.00 15.92 103 GLY A N 1
ATOM 848 C CA . GLY A 1 95 ? -7.578 -0.346 27.300 1.00 16.84 103 GLY A CA 1
ATOM 849 C C . GLY A 1 95 ? -6.428 -0.309 26.324 1.00 17.60 103 GLY A C 1
ATOM 850 O O . GLY A 1 95 ? -5.369 0.197 26.643 1.00 19.10 103 GLY A O 1
ATOM 851 N N . ASP A 1 96 ? -6.591 -0.900 25.142 1.00 16.94 104 ASP A N 1
ATOM 852 C CA . ASP A 1 96 ? -5.528 -0.881 24.140 1.00 16.89 104 ASP A CA 1
ATOM 853 C C . ASP A 1 96 ? -5.353 0.526 23.623 1.00 16.56 104 ASP A C 1
ATOM 854 O O . ASP A 1 96 ? -6.328 1.280 23.581 1.00 17.87 104 ASP A O 1
ATOM 859 N N . TYR A 1 97 ? -4.128 0.870 23.241 1.00 16.99 105 TYR A N 1
ATOM 860 C CA . TYR A 1 97 ? -3.878 2.174 22.602 1.00 17.13 105 TYR A CA 1
ATOM 861 C C . TYR A 1 97 ? -3.510 1.989 21.145 1.00 18.01 105 TYR A C 1
ATOM 862 O O . TYR A 1 97 ? -2.748 1.096 20.784 1.00 18.13 105 TYR A O 1
ATOM 871 N N . ILE A 1 98 ? -4.048 2.849 20.293 1.00 16.97 106 ILE A N 1
ATOM 872 C CA . ILE A 1 98 ? -3.801 2.813 18.858 1.00 17.52 106 ILE A CA 1
ATOM 873 C C . ILE A 1 98 ? -3.186 4.146 18.470 1.00 17.06 106 ILE A C 1
ATOM 874 O O . ILE A 1 98 ? -3.696 5.219 18.812 1.00 17.94 106 ILE A O 1
ATOM 879 N N . GLN A 1 99 ? -2.055 4.095 17.768 1.00 17.24 107 GLN A N 1
ATOM 880 C CA . GLN A 1 99 ? -1.376 5.257 17.230 1.00 17.67 107 GLN A CA 1
ATOM 881 C C . GLN A 1 99 ? -1.425 5.193 15.711 1.00 16.36 107 GLN A C 1
ATOM 882 O O . GLN A 1 99 ? -1.071 4.159 15.125 1.00 16.67 107 GLN A O 1
ATOM 888 N N . LEU A 1 100 ? -1.872 6.264 15.059 1.00 16.31 108 LEU A N 1
ATOM 889 C CA . LEU A 1 100 ? -1.881 6.350 13.598 1.00 16.64 108 LEU A CA 1
ATOM 890 C C . LEU A 1 100 ? -0.771 7.286 13.196 1.00 16.84 108 LEU A C 1
ATOM 891 O O . LEU A 1 100 ? -0.754 8.445 13.647 1.00 17.99 108 LEU A O 1
ATOM 896 N N . GLY A 1 101 ? 0.164 6.851 12.370 1.00 16.19 109 GLY A N 1
ATOM 897 C CA . GLY A 1 101 ? 1.350 7.661 12.077 1.00 17.02 109 GLY A CA 1
ATOM 898 C C . GLY A 1 101 ? 2.328 7.636 13.236 1.00 17.00 109 GLY A C 1
ATOM 899 O O . GLY A 1 101 ? 2.270 6.739 14.079 1.00 17.76 109 GLY A O 1
ATOM 900 N N . VAL A 1 102 ? 3.242 8.610 13.271 1.00 17.06 110 VAL A N 1
ATOM 901 C CA . VAL A 1 102 ? 4.370 8.620 14.196 1.00 16.92 110 VAL A CA 1
ATOM 902 C C . VAL A 1 102 ? 4.513 10.009 14.805 1.00 16.69 110 VAL A C 1
ATOM 903 O O . VAL A 1 102 ? 4.011 10.982 14.255 1.00 16.45 110 VAL A O 1
ATOM 907 N N . PRO A 1 103 ? 5.203 10.102 15.954 1.00 16.37 111 PRO A N 1
ATOM 908 C CA . PRO A 1 103 ? 5.511 11.427 16.482 1.00 16.54 111 PRO A CA 1
ATOM 909 C C . PRO A 1 103 ? 6.420 12.221 15.543 1.00 17.02 111 PRO A C 1
ATOM 910 O O . PRO A 1 103 ? 7.310 11.671 14.893 1.00 17.59 111 PRO A O 1
ATOM 914 N N . LEU A 1 104 ? 6.212 13.528 15.499 1.00 16.42 112 LEU A N 1
ATOM 915 C CA . LEU A 1 104 ? 7.104 14.421 14.807 1.00 17.85 112 LEU A CA 1
ATOM 916 C C . LEU A 1 104 ? 8.356 14.661 15.667 1.00 18.93 112 LEU A C 1
ATOM 917 O O . LEU A 1 104 ? 8.425 14.266 16.834 1.00 17.53 112 LEU A O 1
ATOM 922 N N . GLU A 1 105 ? 9.333 15.354 15.101 1.00 20.06 113 GLU A N 1
ATOM 923 C CA . GLU A 1 105 ? 10.581 15.641 15.805 1.00 21.65 113 GLU A CA 1
ATOM 924 C C . GLU A 1 105 ? 10.300 16.397 17.101 1.00 21.47 113 GLU A C 1
ATOM 925 O O . GLU A 1 105 ? 9.493 17.317 17.118 1.00 21.85 113 GLU A O 1
ATOM 931 N N . ASN A 1 106 ? 10.945 15.973 18.196 1.00 22.22 114 ASN A N 1
ATOM 932 C CA . ASN A 1 106 ? 10.807 16.585 19.529 1.00 22.28 114 ASN A CA 1
ATOM 933 C C . ASN A 1 106 ? 9.428 16.530 20.138 1.00 22.41 114 ASN A C 1
ATOM 934 O O . ASN A 1 106 ? 9.076 17.334 21.018 1.00 23.14 114 ASN A O 1
ATOM 939 N N . LYS A 1 107 ? 8.649 15.543 19.701 1.00 20.83 115 LYS A N 1
ATOM 940 C CA . LYS A 1 107 ? 7.328 15.326 20.212 1.00 21.61 115 LYS A CA 1
ATOM 941 C C . LYS A 1 107 ? 7.274 13.967 20.860 1.00 21.67 115 LYS A C 1
ATOM 942 O O . LYS A 1 107 ? 7.802 12.975 20.332 1.00 19.94 115 LYS A O 1
ATOM 948 N N . GLU A 1 108 ? 6.627 13.918 22.008 1.00 24.19 116 GLU A N 1
ATOM 949 C CA . GLU A 1 108 ? 6.525 12.671 22.725 1.00 25.32 116 GLU A CA 1
ATOM 950 C C . GLU A 1 108 ? 5.537 11.743 22.066 1.00 25.07 116 GLU A C 1
ATOM 951 O O . GLU A 1 108 ? 5.750 10.540 21.989 1.00 25.75 116 GLU A O 1
ATOM 957 N N . ASN A 1 109 ? 4.447 12.308 21.542 1.00 23.82 117 ASN A N 1
ATOM 958 C CA . ASN A 1 109 ? 3.353 11.497 21.040 1.00 22.81 117 ASN A CA 1
ATOM 959 C C . ASN A 1 109 ? 2.956 11.836 19.600 1.00 20.44 117 ASN A C 1
ATOM 960 O O . ASN A 1 109 ? 3.087 12.979 19.190 1.00 20.86 117 ASN A O 1
ATOM 965 N N . ALA A 1 110 ? 2.467 10.852 18.861 1.00 19.78 118 ALA A N 1
ATOM 966 C CA . ALA A 1 110 ? 1.791 11.106 17.578 1.00 19.13 118 ALA A CA 1
ATOM 967 C C . ALA A 1 110 ? 0.537 11.930 17.839 1.00 18.31 118 ALA A C 1
ATOM 968 O O . ALA A 1 110 ? -0.045 11.852 18.918 1.00 19.36 118 ALA A O 1
ATOM 970 N N . GLU A 1 111 ? 0.135 12.721 16.859 1.00 16.78 119 GLU A N 1
ATOM 971 C CA . GLU A 1 111 ? -1.100 13.477 16.951 1.00 16.54 119 GLU A CA 1
ATOM 972 C C . GLU A 1 111 ? -2.322 12.595 17.198 1.00 16.59 119 GLU A C 1
ATOM 973 O O . GLU A 1 111 ? -3.101 12.827 18.107 1.00 16.01 119 GLU A O 1
ATOM 979 N N . TYR A 1 112 ? -2.455 11.558 16.388 1.00 15.55 120 TYR A N 1
ATOM 980 C CA . TYR A 1 112 ? -3.644 10.708 16.455 1.00 16.64 120 TYR A CA 1
ATOM 981 C C . TYR A 1 112 ? -3.387 9.450 17.266 1.00 16.48 120 TYR A C 1
ATOM 982 O O . TYR A 1 112 ? -2.956 8.414 16.737 1.00 18.08 120 TYR A O 1
ATOM 991 N N . GLU A 1 113 ? -3.657 9.556 18.560 1.00 16.64 121 GLU A N 1
ATOM 992 C CA . GLU A 1 113 ? -3.608 8.428 19.508 1.00 17.20 121 GLU A CA 1
ATOM 993 C C . GLU A 1 113 ? -4.973 8.233 20.130 1.00 16.24 121 GLU A C 1
ATOM 994 O O . GLU A 1 113 ? -5.633 9.202 20.501 1.00 16.84 121 GLU A O 1
ATOM 1000 N N . TYR A 1 114 ? -5.384 6.973 20.236 1.00 15.49 122 TYR A N 1
ATOM 1001 C CA . TYR A 1 114 ? -6.697 6.602 20.752 1.00 16.50 122 TYR A CA 1
ATOM 1002 C C . TYR A 1 114 ? -6.598 5.496 21.790 1.00 16.15 122 TYR A C 1
ATOM 1003 O O . TYR A 1 114 ? -5.723 4.635 21.694 1.00 17.08 122 TYR A O 1
ATOM 1012 N N . GLU A 1 115 ? -7.513 5.508 22.754 1.00 16.03 123 GLU A N 1
ATOM 1013 C CA . GLU A 1 115 ? -7.750 4.363 23.641 1.00 16.67 123 GLU A CA 1
ATOM 1014 C C . GLU A 1 115 ? -8.977 3.619 23.118 1.00 16.43 123 GLU A C 1
ATOM 1015 O O . GLU A 1 115 ? -10.020 4.216 22.879 1.00 17.08 123 GLU A O 1
ATOM 1021 N N . VAL A 1 116 ? -8.882 2.297 23.014 1.00 15.75 124 VAL A N 1
ATOM 1022 C CA . VAL A 1 116 ? -10.003 1.433 22.687 1.00 16.55 124 VAL A CA 1
ATOM 1023 C C . VAL A 1 116 ? -10.821 1.224 23.964 1.00 15.24 124 VAL A C 1
ATOM 1024 O O . VAL A 1 116 ? -10.291 0.742 24.978 1.00 16.46 124 VAL A O 1
ATOM 1028 N N . THR A 1 117 ? -12.079 1.643 23.958 1.00 15.22 125 THR A N 1
ATOM 1029 C CA . THR A 1 117 ? -12.823 1.607 25.191 1.00 15.66 125 THR A CA 1
ATOM 1030 C C . THR A 1 117 ? -14.300 1.452 24.949 1.00 15.20 125 THR A C 1
ATOM 1031 O O . THR A 1 117 ? -14.818 1.906 23.949 1.00 15.86 125 THR A O 1
ATOM 1035 N N . GLU A 1 118 ? -14.980 0.817 25.895 1.00 15.47 126 GLU A N 1
ATOM 1036 C CA . GLU A 1 118 ? -16.415 0.685 25.872 1.00 14.90 126 GLU A CA 1
ATOM 1037 C C . GLU A 1 118 ? -16.988 1.625 26.929 1.00 14.89 126 GLU A C 1
ATOM 1038 O O . GLU A 1 118 ? -16.693 1.516 28.107 1.00 15.07 126 GLU A O 1
ATOM 1044 N N . GLU A 1 119 ? -17.759 2.597 26.469 1.00 14.13 127 GLU A N 1
ATOM 1045 C CA . GLU A 1 119 ? -18.257 3.680 27.339 0.50 12.08 127 GLU A CA 1
ATOM 1046 C C . GLU A 1 119 ? -19.733 3.946 27.167 1.00 13.89 127 GLU A C 1
ATOM 1047 O O . GLU A 1 119 ? -20.368 3.448 26.245 1.00 14.71 127 GLU A O 1
ATOM 1053 N N . ASP A 1 120 ? -20.296 4.699 28.095 1.00 13.76 128 ASP A N 1
ATOM 1054 C CA . ASP A 1 120 ? -21.680 5.127 28.017 1.00 14.01 128 ASP A CA 1
ATOM 1055 C C . ASP A 1 120 ? -21.844 6.037 26.795 1.00 14.68 128 ASP A C 1
ATOM 1056 O O . ASP A 1 120 ? -21.020 6.908 26.551 1.00 14.87 128 ASP A O 1
ATOM 1061 N N . TRP A 1 121 ? -22.951 5.882 26.083 1.00 14.72 129 TRP A N 1
ATOM 1062 C CA . TRP A 1 121 ? -23.292 6.816 25.013 1.00 14.89 129 TRP A CA 1
ATOM 1063 C C . TRP A 1 121 ? -23.298 8.267 25.510 1.00 15.17 129 TRP A C 1
ATOM 1064 O O . TRP A 1 121 ? -22.841 9.164 24.805 1.00 14.58 129 TRP A O 1
ATOM 1075 N N . GLU A 1 122 ? -23.833 8.522 26.702 1.00 14.69 130 GLU A N 1
ATOM 1076 C CA . GLU A 1 122 ? -23.851 9.882 27.233 1.00 15.65 130 GLU A CA 1
ATOM 1077 C C . GLU A 1 122 ? -22.456 10.518 27.333 1.00 15.32 130 GLU A C 1
ATOM 1078 O O . GLU A 1 122 ? -22.322 11.732 27.179 1.00 17.31 130 GLU A O 1
ATOM 1084 N N . THR A 1 123 ? -21.452 9.715 27.616 1.00 15.33 131 THR A N 1
ATOM 1085 C CA . THR A 1 123 ? -20.052 10.156 27.622 1.00 15.49 131 THR A CA 1
ATOM 1086 C C . THR A 1 123 ? -19.508 10.386 26.208 1.00 15.40 131 THR A C 1
ATOM 1087 O O . THR A 1 123 ? -18.764 11.325 25.963 1.00 15.00 131 THR A O 1
ATOM 1091 N N . ILE A 1 124 ? -19.822 9.489 25.276 1.00 14.44 132 ILE A N 1
ATOM 1092 C CA . ILE A 1 124 ? -19.221 9.481 23.945 1.00 14.44 132 ILE A CA 1
ATOM 1093 C C . ILE A 1 124 ? -19.788 10.587 23.061 1.00 14.61 132 ILE A C 1
ATOM 1094 O O . ILE A 1 124 ? -19.011 11.281 22.414 1.00 15.18 132 ILE A O 1
ATOM 1099 N N . TYR A 1 125 ? -21.099 10.768 23.056 1.00 14.15 133 TYR A N 1
ATOM 1100 C CA . TYR A 1 125 ? -21.670 11.575 21.955 1.00 14.72 133 TYR A CA 1
ATOM 1101 C C . TYR A 1 125 ? -21.161 13.025 21.866 1.00 15.74 133 TYR A C 1
ATOM 1102 O O . TYR A 1 125 ? -20.947 13.488 20.757 1.00 16.37 133 TYR A O 1
ATOM 1111 N N . PRO A 1 126 ? -20.911 13.723 22.996 1.00 15.00 134 PRO A N 1
ATOM 1112 C CA . PRO A 1 126 ? -20.434 15.107 22.831 1.00 15.68 134 PRO A CA 1
ATOM 1113 C C . PRO A 1 126 ? -19.028 15.179 22.243 1.00 16.38 134 PRO A C 1
ATOM 1114 O O . PRO A 1 126 ? -18.605 16.253 21.798 1.00 18.60 134 PRO A O 1
ATOM 1118 N N . CYS A 1 127 ? -18.302 14.072 22.230 1.00 15.25 135 CYS A N 1
ATOM 1119 C CA . CYS A 1 127 ? -16.894 14.065 21.879 1.00 15.10 135 CYS A CA 1
ATOM 1120 C C . CYS A 1 127 ? -16.614 13.518 20.487 1.00 15.22 135 CYS A C 1
ATOM 1121 O O . CYS A 1 127 ? -15.452 13.439 20.107 1.00 15.87 135 CYS A O 1
ATOM 1124 N N . LEU A 1 128 ? -17.653 13.059 19.786 1.00 15.68 136 LEU A N 1
ATOM 1125 C CA . LEU A 1 128 ? -17.439 12.380 18.517 1.00 16.58 136 LEU A CA 1
ATOM 1126 C C . LEU A 1 128 ? -17.006 13.320 17.410 1.00 17.80 136 LEU A C 1
ATOM 1127 O O . LEU A 1 128 ? -17.495 14.444 17.262 1.00 18.46 136 LEU A O 1
ATOM 1132 N N . SER A 1 129 ? -16.091 12.844 16.600 1.00 18.85 137 SER A N 1
ATOM 1133 C CA . SER A 1 129 ? -15.870 13.473 15.310 1.00 20.87 137 SER A CA 1
ATOM 1134 C C . SER A 1 129 ? -17.128 13.386 14.460 1.00 22.33 137 SER A C 1
ATOM 1135 O O . SER A 1 129 ? -17.827 12.390 14.526 1.00 21.52 137 SER A O 1
ATOM 1138 N N . PRO A 1 130 ? -17.420 14.423 13.633 1.00 23.42 138 PRO A N 1
ATOM 1139 C CA . PRO A 1 130 ? -18.453 14.221 12.645 1.00 23.87 138 PRO A CA 1
ATOM 1140 C C . PRO A 1 130 ? -18.062 13.113 11.672 1.00 24.09 138 PRO A C 1
ATOM 1141 O O . PRO A 1 130 ? -16.882 12.921 11.386 1.00 22.54 138 PRO A O 1
ATOM 1145 N N . LYS A 1 131 ? -19.069 12.394 11.214 1.00 25.41 139 LYS A N 1
ATOM 1146 C CA . LYS A 1 131 ? -18.922 11.416 10.149 1.00 26.18 139 LYS A CA 1
ATOM 1147 C C . LYS A 1 131 ? -18.685 12.140 8.851 1.00 26.74 139 LYS A C 1
ATOM 1148 O O . LYS A 1 131 ? -19.253 13.205 8.615 1.00 27.47 139 LYS A O 1
ATOM 1154 N N . ASN A 1 132 ? -17.893 11.533 7.981 1.00 26.87 140 ASN A N 1
ATOM 1155 C CA . ASN A 1 132 ? -17.616 12.087 6.664 1.00 27.62 140 ASN A CA 1
ATOM 1156 C C . ASN A 1 132 ? -18.816 11.877 5.739 1.00 28.73 140 ASN A C 1
ATOM 1157 O O . ASN A 1 132 ? -19.471 10.829 5.767 1.00 29.49 140 ASN A O 1
ATOM 1162 N N . GLU B 2 1 ? -5.120 15.148 -5.717 1.00 24.25 1 GLU F N 1
ATOM 1163 C CA . GLU B 2 1 ? -4.719 14.800 -4.326 1.00 23.56 1 GLU F CA 1
ATOM 1164 C C . GLU B 2 1 ? -3.223 14.876 -4.153 1.00 22.92 1 GLU F C 1
ATOM 1165 O O . GLU B 2 1 ? -2.477 14.851 -5.144 1.00 25.07 1 GLU F O 1
ATOM 1171 N N A LEU B 2 2 ? -2.779 14.982 -2.906 0.50 22.21 2 LEU F N 1
ATOM 1172 N N B LEU B 2 2 ? -2.784 15.004 -2.904 0.50 22.27 2 LEU F N 1
ATOM 1173 C CA A LEU B 2 2 ? -1.361 14.911 -2.595 0.50 21.50 2 LEU F CA 1
ATOM 1174 C CA B LEU B 2 2 ? -1.371 14.899 -2.571 0.50 21.60 2 LEU F CA 1
ATOM 1175 C C A LEU B 2 2 ? -1.041 13.566 -1.967 0.50 21.07 2 LEU F C 1
ATOM 1176 C C B LEU B 2 2 ? -1.085 13.517 -2.027 0.50 21.16 2 LEU F C 1
ATOM 1177 O O A LEU B 2 2 ? -1.777 13.076 -1.105 0.50 20.64 2 LEU F O 1
ATOM 1178 O O B LEU B 2 2 ? -1.892 12.951 -1.280 0.50 21.18 2 LEU F O 1
ATOM 1187 N N . LYS B 2 3 ? 0.083 12.991 -2.375 1.00 20.82 3 LYS F N 1
ATOM 1188 C CA . LYS B 2 3 ? 0.544 11.746 -1.812 1.00 21.34 3 LYS F CA 1
ATOM 1189 C C . LYS B 2 3 ? 0.996 11.960 -0.368 1.00 20.62 3 LYS F C 1
ATOM 1190 O O . LYS B 2 3 ? 1.436 13.049 0.029 1.00 20.33 3 LYS F O 1
ATOM 1207 N N . GLU B 2 5 ? 3.251 11.752 2.916 1.00 21.49 5 GLU F N 1
ATOM 1208 C CA . GLU B 2 5 ? 4.689 11.968 3.053 1.00 21.67 5 GLU F CA 1
ATOM 1209 C C . GLU B 2 5 ? 5.241 11.111 4.168 1.00 21.93 5 GLU F C 1
ATOM 1210 O O . GLU B 2 5 ? 4.560 10.880 5.147 1.00 21.99 5 GLU F O 1
ATOM 1216 N N . ARG B 2 6 ? 6.471 10.645 4.017 1.00 21.85 6 ARG F N 1
ATOM 1217 C CA . ARG B 2 6 ? 7.073 9.741 4.987 1.00 23.16 6 ARG F CA 1
ATOM 1218 C C . ARG B 2 6 ? 7.694 10.541 6.127 1.00 23.08 6 ARG F C 1
ATOM 1219 O O . ARG B 2 6 ? 8.436 11.513 5.895 1.00 23.53 6 ARG F O 1
ATOM 1227 N N . TYR B 2 7 ? 7.394 10.139 7.365 1.00 23.54 7 TYR F N 1
ATOM 1228 C CA . TYR B 2 7 ? 7.924 10.805 8.559 1.00 23.82 7 TYR F CA 1
ATOM 1229 C C . TYR B 2 7 ? 8.600 9.817 9.490 1.00 24.28 7 TYR F C 1
ATOM 1230 O O . TYR B 2 7 ? 8.664 8.616 9.212 1.00 24.92 7 TYR F O 1
#

CATH classification: 2.60.200.20

Radius of gyration: 14.63 Å; Cα contacts (8 Å, |Δi|>4): 332; chains: 2; bounding box: 48×35×32 Å

Secondary structure (DSSP, 8-state):
---GGG-EEEEEEETT-SS-BEEE-TT--EEEESSSSSSEE---SS-TTSS-SS-EEEEE-TTS-EEEEE-S-SS-EEETTEEPPTT--EE--TT-EEEES-PPTT-SS-SEEEEEEEEEHHHHGGGBPPP-/------

GO terms:
  GO:0061630 ubiquitin protein ligase activity (F, IDA)
  GO:0035861 site of double-strand break (C, IDA)
  GO:0008270 zinc ion binding (F, IDA)
  GO:0042803 protein homodimerization activity (F, IDA)
  GO:1905168 positive regulation of double-strand break repair via homologous recombination (P, IDA)
  GO:0051865 protein autoubiquitination (P, IDA)
  GO:0006302 double-strand break repair (P, IDA)
  GO:0006511 ubiquitin-dependent protein catabolic process (P, IDA)
  GO:0006974 DNA damage response (P, IDA)
  GO:0085020 protein K6-linked ubiquitination (P, IDA)
  GO:0070534 protein K63-linked ubiquitination (P, IDA)
  GO:0070936 protein K48-linked ubiquitination (P, IDA)
  GO:0005634 nucleus (C, EXP)
  GO:0036297 interstrand cross-link repair (P, TAS)
  GO:0005515 protein binding (F, IPI)
  GO:0031625 ubiquitin protein ligase binding (F, IPI)
  GO:0005654 nucleoplasm (C, TAS)
  GO:0042802 identical protein binding (F, IPI)
  GO:0005654 nucleoplasm (C, IDA)
  GO:0005634 nucleus (C, IDA)

Sequence (138 aa):
GAHMAGGRSSWCLRRVGMMSSAGWLLLEDGCEEVTVGRGGFFGVVTYQLVSKKICPLMISRNHCVLKKQNPEGQWTIMMDNKSLNGVWWLNNRRAARLEEPLRRVYSIHQGDYIQLGVPLENKENAEYEYEVTEEDWETIYPCLSPKNELLKERY

Organism: Homo sapiens (NCBI:txid9606)

Nearest PDB structures (foldseek):
  2pie-assembly1_A  TM=1.008E+00  e=7.891E-27  Homo sapiens
  2csw-assembly1_A  TM=9.560E-01  e=2.600E-20  Homo sapiens
  4h87-assembly2_A  TM=7.256E-01  e=1.301E-06  Homo sapiens
  6hbz-assembly1_A  TM=8.130E-01  e=2.323E-04  Bdellovibrio bacteriovorus HD100
  5z56-assembly1_X  TM=6.659E-01  e=8.150E-04  Homo sapiens

Foldseek 3Di:
DDDPQQDKFKWWAFPPDLAAIGTPDQPDKAWEFCADPGFFHDADPPDRPQTHNTAKIWDADPVRFIWIAGQPIPQAKDKQRHGDDHPDIGGDDAQIKIAGGADDPPDPHHNGMTGTHMGRSNSNPSHHDDTD/DDDDDD

InterPro domains:
  IPR000253 Forkhead-associated (FHA) domain [PF00498] (38-109)
  IPR000253 Forkhead-associated (FHA) domain [PS50006] (38-92)
  IPR000253 Forkhead-associated (FHA) domain [SM00240] (37-92)
  IPR001841 Zinc finger, RING-type [PS50089] (403-441)
  IPR001841 Zinc finger, RING-type [SM00184] (403-440)
  IPR008984 SMAD/FHA domain superfamily [SSF49879] (10-135)
  IPR013083 Zinc finger, RING/FYVE/PHD-type [G3DSA:3.30.40.10] (401-485)
  IPR017335 E3 ubiquitin-protein ligase RNF8 [MF_03067] (9-480)
  IPR017335 E3 ubiquitin-protein ligase RNF8 [PIRSF037950] (1-484)
  IPR017907 Zinc finger, RING-type, conserved site [PS00518] (418-427)

B-factor: mean 21.06, std 6.68, range [11.01, 59.48]

Solvent-accessible surface area: 8290 Å² total